Protein AF-A0A1S3VV79-F1 (afdb_monomer_lite)

Secondary structure (DSSP, 8-state):
-HHHHHHHHHHHT--HHHHHHHHHHHHHHHHHHHHHHHHHHHHHHHHTSPPP----EEEEE-TTSEEEEE-TT-SS---EEEEEGGG-----SS--------------

Organism: Vigna radiata var. radiata (NCBI:txid3916)

pLDDT: mean 83.21, std 13.73, range [46.12, 97.88]

Foldseek 3Di:
DVVVVVVVVVVVVDDPVVVVVVVVVVVVVVVVVVVVVVVVVVVVVVVPDDDDPDDWDFPDADPVQKTWTFHPPDPPDRDIDIDHNVSDDDDDDDDDPDDDDDDPPDDD

Sequence (108 aa):
MEHKALWALKFLNFDPHETQSKRRSKLLEVEEMRLRAYDSSRSYKEKLKPKWSGPFVIKHVYPNGAVELENPNDDGQQQSWVVNSQRLKHYLGGEVKQFSMVMMFVDP

Radius of gyration: 32.67 Å; chains: 1; bounding box: 71×27×94 Å

Structure (mmCIF, N/CA/C/O backbone):
data_AF-A0A1S3VV79-F1
#
_entry.id   AF-A0A1S3VV79-F1
#
loop_
_atom_site.group_PDB
_atom_site.id
_atom_site.type_symbol
_atom_site.label_atom_id
_atom_site.label_alt_id
_atom_site.label_comp_id
_atom_site.label_asym_id
_atom_site.label_entity_id
_atom_site.label_seq_id
_atom_site.pdbx_PDB_ins_code
_atom_site.Cartn_x
_atom_site.Cartn_y
_atom_site.Cartn_z
_atom_site.occupancy
_atom_site.B_iso_or_equiv
_atom_site.auth_seq_id
_atom_site.auth_comp_id
_atom_site.auth_asym_id
_atom_site.auth_atom_id
_atom_site.pdbx_PDB_model_num
ATOM 1 N N . MET A 1 1 ? 19.402 10.102 -61.214 1.00 64.69 1 MET A N 1
ATOM 2 C C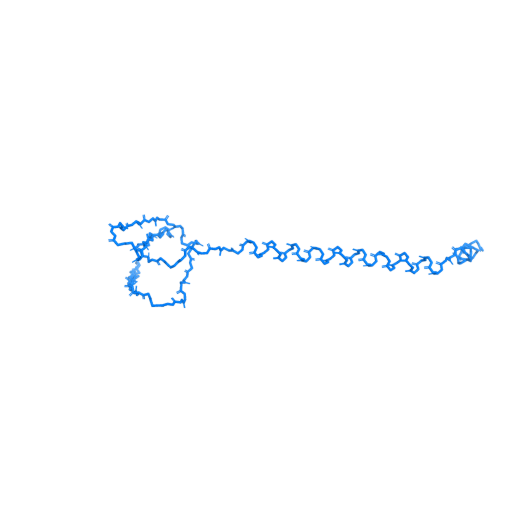A . MET A 1 1 ? 20.370 9.031 -60.863 1.00 64.69 1 MET A CA 1
ATOM 3 C C . MET A 1 1 ? 20.935 9.157 -59.443 1.00 64.69 1 MET A C 1
ATOM 5 O O . MET A 1 1 ? 21.394 8.162 -58.898 1.00 64.69 1 MET A O 1
ATOM 9 N N . GLU A 1 2 ? 20.835 10.323 -58.806 1.00 78.94 2 GLU A N 1
ATOM 10 C CA . GLU A 1 2 ? 21.452 10.641 -57.505 1.00 78.94 2 GLU A CA 1
ATOM 11 C C . GLU A 1 2 ? 20.933 9.812 -56.317 1.00 78.94 2 GLU A C 1
ATOM 13 O O . GLU A 1 2 ? 21.711 9.408 -55.457 1.00 78.94 2 GLU A O 1
ATOM 18 N N . HIS A 1 3 ? 19.642 9.462 -56.297 1.00 80.75 3 HIS A N 1
ATOM 19 C CA . HIS A 1 3 ? 19.058 8.649 -55.221 1.00 80.75 3 HIS A CA 1
ATOM 20 C C . HIS A 1 3 ? 19.745 7.276 -55.077 1.00 80.75 3 HIS A C 1
ATOM 22 O O . HIS A 1 3 ? 20.015 6.834 -53.964 1.00 80.75 3 HIS A O 1
ATOM 28 N N . LYS A 1 4 ? 20.101 6.616 -56.190 1.00 86.88 4 LYS A N 1
ATOM 29 C CA . LYS A 1 4 ? 20.791 5.313 -56.160 1.00 86.88 4 LYS A CA 1
ATOM 30 C C . LYS A 1 4 ? 22.221 5.433 -55.609 1.00 86.88 4 LYS A C 1
ATOM 32 O O . LYS A 1 4 ? 22.644 4.567 -54.849 1.00 86.88 4 LYS A O 1
ATOM 37 N N . ALA A 1 5 ? 22.928 6.518 -55.936 1.00 85.94 5 ALA A N 1
ATOM 38 C CA . ALA A 1 5 ? 24.273 6.788 -55.423 1.00 85.94 5 ALA A CA 1
ATOM 39 C C . ALA A 1 5 ? 24.268 7.070 -53.909 1.00 85.94 5 ALA A C 1
ATOM 41 O O . ALA A 1 5 ? 25.118 6.560 -53.183 1.00 85.94 5 ALA A O 1
ATOM 42 N N . LEU A 1 6 ? 23.267 7.804 -53.411 1.00 86.00 6 LEU A N 1
ATOM 43 C CA . LEU A 1 6 ? 23.116 8.091 -51.980 1.00 86.00 6 LEU A CA 1
ATOM 44 C C . LEU A 1 6 ? 22.833 6.836 -51.141 1.00 86.00 6 LEU A C 1
ATOM 46 O O . LEU A 1 6 ? 23.381 6.697 -50.048 1.00 86.00 6 LEU A O 1
ATOM 50 N N . TRP A 1 7 ? 22.007 5.908 -51.637 1.00 87.44 7 TRP A N 1
ATOM 51 C CA . TRP A 1 7 ? 21.758 4.635 -50.949 1.00 87.44 7 TRP A CA 1
ATOM 52 C C . TRP A 1 7 ? 23.000 3.739 -50.914 1.00 87.44 7 TRP A C 1
ATOM 54 O O . TRP A 1 7 ? 23.290 3.157 -49.871 1.00 87.44 7 TRP A O 1
ATOM 64 N N . ALA A 1 8 ? 23.771 3.687 -52.004 1.00 86.44 8 ALA A N 1
ATOM 65 C CA . ALA A 1 8 ? 25.041 2.963 -52.041 1.00 86.44 8 ALA A CA 1
ATOM 66 C C . ALA A 1 8 ? 26.074 3.562 -51.070 1.00 86.44 8 ALA A C 1
ATOM 68 O O . ALA A 1 8 ? 26.718 2.823 -50.333 1.00 86.44 8 ALA A O 1
ATOM 69 N N . LEU A 1 9 ? 26.180 4.894 -50.997 1.00 86.00 9 LEU A N 1
ATOM 70 C CA . LEU A 1 9 ? 27.078 5.574 -50.058 1.00 86.00 9 LEU A CA 1
ATOM 71 C C . LEU A 1 9 ? 26.684 5.318 -48.596 1.00 86.00 9 LEU A C 1
ATOM 73 O O . LEU A 1 9 ? 27.543 5.039 -47.764 1.00 86.00 9 LEU A O 1
ATOM 77 N N . LYS A 1 10 ? 25.384 5.359 -48.273 1.00 83.38 10 LYS A N 1
ATOM 78 C CA . LYS A 1 10 ? 24.890 4.990 -46.934 1.00 83.38 10 LYS A CA 1
ATOM 79 C C . LYS A 1 10 ? 25.188 3.533 -46.584 1.00 83.38 10 LYS A C 1
ATOM 81 O O . LYS A 1 10 ? 25.479 3.257 -45.428 1.00 83.38 10 LYS A O 1
ATOM 86 N N . PHE A 1 11 ? 25.113 2.626 -47.557 1.00 82.06 11 PHE A N 1
ATOM 87 C CA . PHE A 1 11 ? 25.439 1.213 -47.371 1.00 82.06 11 PHE A CA 1
ATOM 88 C C . PHE A 1 11 ? 26.941 0.987 -47.161 1.00 82.06 11 PHE A C 1
ATOM 90 O O . PHE A 1 11 ? 27.320 0.239 -46.270 1.00 82.06 11 PHE A O 1
ATOM 97 N N . LEU A 1 12 ? 27.799 1.673 -47.922 1.00 81.75 12 LEU A N 1
ATOM 98 C CA . LEU A 1 12 ? 29.256 1.596 -47.759 1.00 81.75 12 LEU A CA 1
ATOM 99 C C . LEU A 1 12 ? 29.730 2.173 -46.417 1.00 81.75 12 LEU A C 1
ATOM 101 O O . LEU A 1 12 ? 30.709 1.694 -45.859 1.00 81.75 12 LEU A O 1
ATOM 105 N N . ASN A 1 13 ? 29.007 3.160 -45.882 1.00 85.38 13 ASN A N 1
ATOM 106 C CA . ASN A 1 13 ? 29.262 3.736 -44.561 1.00 85.38 13 ASN A CA 1
ATOM 107 C C . ASN A 1 13 ? 28.542 2.992 -43.417 1.00 85.38 13 ASN A C 1
ATOM 109 O O . ASN A 1 13 ? 28.592 3.439 -42.271 1.00 85.38 13 ASN A O 1
ATOM 113 N N . PHE A 1 14 ? 27.822 1.902 -43.703 1.00 84.25 14 PHE A N 1
ATOM 114 C CA . PHE A 1 14 ? 27.080 1.156 -42.693 1.00 84.25 14 PHE A CA 1
ATOM 115 C C . PHE A 1 14 ? 27.998 0.161 -41.988 1.00 84.25 14 PHE A C 1
ATOM 117 O O . PHE A 1 14 ? 28.403 -0.836 -42.580 1.00 84.25 14 PHE A O 1
ATOM 124 N N . ASP A 1 15 ? 28.268 0.392 -40.704 1.00 87.56 15 ASP A N 1
ATOM 125 C CA . ASP A 1 15 ? 28.886 -0.616 -39.847 1.00 87.56 15 ASP A CA 1
ATOM 126 C C . ASP A 1 15 ? 27.787 -1.503 -39.224 1.00 87.56 15 ASP A C 1
ATOM 128 O O . ASP A 1 15 ? 27.040 -1.052 -38.337 1.00 87.56 15 ASP A O 1
ATOM 132 N N . PRO A 1 16 ? 27.644 -2.764 -39.673 1.00 84.19 16 PRO A N 1
ATOM 133 C CA . PRO A 1 16 ? 26.638 -3.672 -39.142 1.00 84.19 16 PRO A CA 1
ATOM 134 C C . PRO A 1 16 ? 26.888 -4.035 -37.674 1.00 84.19 16 PRO A C 1
ATOM 136 O O . PRO A 1 16 ? 25.920 -4.169 -36.921 1.00 84.19 16 PRO A O 1
ATOM 139 N N . HIS A 1 17 ? 28.146 -4.159 -37.244 1.00 88.88 17 HIS A N 1
ATOM 140 C CA . HIS A 1 17 ? 28.505 -4.544 -35.880 1.00 88.88 17 HIS A CA 1
ATOM 141 C C . HIS A 1 17 ? 28.270 -3.396 -34.903 1.00 88.88 17 HIS A C 1
ATOM 143 O O . HIS A 1 17 ? 27.662 -3.594 -33.847 1.00 88.88 17 HIS A O 1
ATOM 149 N N . GLU A 1 18 ? 28.670 -2.181 -35.276 1.00 87.81 18 GLU A N 1
ATOM 150 C CA . GLU A 1 18 ? 28.419 -0.991 -34.466 1.00 87.81 18 GLU A CA 1
ATOM 151 C C . GLU A 1 18 ? 26.911 -0.714 -34.361 1.00 87.81 18 GLU A C 1
ATOM 153 O O . GLU A 1 18 ? 26.388 -0.462 -33.272 1.00 87.81 18 GLU A O 1
ATOM 158 N N . THR A 1 19 ? 26.172 -0.849 -35.467 1.00 86.94 19 THR A N 1
ATOM 159 C CA . THR A 1 19 ? 24.713 -0.678 -35.472 1.00 86.94 19 THR A CA 1
ATOM 160 C C . THR A 1 19 ? 24.012 -1.738 -34.618 1.00 86.94 19 THR A C 1
ATOM 162 O O . THR A 1 19 ? 23.087 -1.416 -33.865 1.00 86.94 19 THR A O 1
ATOM 165 N N . GLN A 1 20 ? 24.424 -3.004 -34.710 1.00 88.50 20 GLN A N 1
ATOM 166 C CA . GLN A 1 20 ? 23.872 -4.087 -33.895 1.00 88.50 20 GLN A CA 1
ATOM 167 C C . GLN A 1 20 ? 24.157 -3.863 -32.406 1.00 88.50 20 GLN A C 1
ATOM 169 O O . GLN A 1 20 ? 23.252 -4.015 -31.583 1.00 88.50 20 GLN A O 1
ATOM 174 N N . SER A 1 21 ? 25.378 -3.447 -32.067 1.00 90.88 21 SER A N 1
ATOM 175 C CA . SER A 1 21 ? 25.780 -3.122 -30.697 1.00 90.88 21 SER A CA 1
ATOM 176 C C . SER A 1 21 ? 24.965 -1.954 -30.131 1.00 90.88 21 SER A C 1
ATOM 178 O O . SER A 1 21 ? 24.366 -2.082 -29.064 1.00 90.88 21 SER A O 1
ATOM 180 N N . LYS A 1 22 ? 24.817 -0.859 -30.892 1.00 91.25 22 LYS A N 1
ATOM 181 C CA . LYS A 1 22 ? 23.987 0.302 -30.520 1.00 91.25 22 LYS A CA 1
ATOM 182 C C . LYS A 1 22 ? 22.531 -0.088 -30.259 1.00 91.25 22 LYS A C 1
ATOM 184 O O . LYS A 1 22 ? 21.956 0.317 -29.250 1.00 91.25 22 LYS A O 1
ATOM 189 N N . ARG A 1 23 ? 21.930 -0.904 -31.134 1.00 91.44 23 ARG A N 1
ATOM 190 C CA . ARG A 1 23 ? 20.555 -1.405 -30.943 1.00 91.44 23 ARG A CA 1
ATOM 191 C C . ARG A 1 23 ? 20.441 -2.266 -29.692 1.00 91.44 23 ARG A C 1
ATOM 193 O O . ARG A 1 23 ? 19.512 -2.072 -28.916 1.00 91.44 23 ARG A O 1
ATOM 200 N N . ARG A 1 24 ? 21.380 -3.191 -29.482 1.00 93.12 24 ARG A N 1
ATOM 201 C CA . ARG A 1 24 ? 21.384 -4.071 -28.308 1.00 93.12 24 ARG A CA 1
ATOM 202 C C . ARG A 1 24 ? 21.547 -3.280 -27.013 1.00 93.12 24 ARG A C 1
ATOM 204 O O . ARG A 1 24 ? 20.803 -3.531 -26.077 1.00 93.12 24 ARG A O 1
ATOM 211 N N . SER A 1 25 ? 22.462 -2.314 -26.985 1.00 94.62 25 SER A N 1
ATOM 212 C CA . SER A 1 25 ? 22.676 -1.428 -25.837 1.00 94.62 25 SER A CA 1
ATOM 213 C C . SER A 1 25 ? 21.403 -0.657 -25.486 1.00 94.62 25 SER A C 1
ATOM 215 O O . SER A 1 25 ? 20.922 -0.735 -24.361 1.00 94.62 25 SER A O 1
ATOM 217 N N . LYS A 1 26 ? 20.763 -0.035 -26.485 1.00 95.00 26 LYS A N 1
ATOM 218 C CA . LYS A 1 26 ? 19.492 0.675 -26.292 1.00 95.00 26 LYS A CA 1
ATOM 219 C C . LYS A 1 26 ? 18.374 -0.235 -25.772 1.00 95.00 26 LYS A C 1
ATOM 221 O O . LYS A 1 26 ? 17.567 0.189 -24.954 1.00 95.00 26 LYS A O 1
ATOM 226 N N . LEU A 1 27 ? 18.303 -1.479 -26.250 1.00 96.81 27 LEU A N 1
ATOM 227 C CA . LEU A 1 27 ? 17.321 -2.453 -25.762 1.00 96.81 27 LEU A CA 1
ATOM 228 C C . LEU A 1 27 ? 17.586 -2.855 -24.307 1.00 96.81 27 LEU A C 1
ATOM 230 O O . LEU A 1 27 ? 16.638 -2.937 -23.533 1.00 96.81 27 LEU A O 1
ATOM 234 N N . LEU A 1 28 ? 18.851 -3.077 -23.938 1.00 96.12 28 LEU A N 1
ATOM 235 C CA . LEU A 1 28 ? 19.237 -3.386 -22.559 1.00 96.12 28 LEU A CA 1
ATOM 236 C C . LEU A 1 28 ? 18.886 -2.234 -21.618 1.00 96.12 28 LEU A C 1
ATOM 238 O O . LEU A 1 28 ? 18.285 -2.463 -20.576 1.00 96.12 28 LEU A O 1
ATOM 242 N N . GLU A 1 29 ? 19.172 -1.000 -22.027 1.00 96.88 29 GLU A N 1
ATOM 243 C CA . GLU A 1 29 ? 18.825 0.193 -21.257 1.00 96.88 29 GLU A CA 1
ATOM 244 C C . GLU A 1 29 ? 17.308 0.296 -21.019 1.00 96.88 29 GLU A C 1
ATOM 246 O O . GLU A 1 29 ? 16.862 0.498 -19.889 1.00 96.88 29 GLU A O 1
ATOM 251 N N . VAL A 1 30 ? 16.494 0.089 -22.062 1.00 97.69 30 VAL A N 1
ATOM 252 C CA . VAL A 1 30 ? 15.026 0.086 -21.938 1.00 97.69 30 VAL A CA 1
ATOM 253 C C . VAL A 1 30 ? 14.548 -1.021 -20.998 1.00 97.69 30 VAL A C 1
ATOM 255 O O . VAL A 1 30 ? 13.651 -0.785 -20.187 1.00 97.69 30 VAL A O 1
ATOM 258 N N . GLU A 1 31 ? 15.132 -2.215 -21.075 1.00 97.44 31 GLU A N 1
ATOM 259 C CA . GLU A 1 31 ? 14.740 -3.326 -20.209 1.00 97.44 31 GLU A CA 1
ATOM 260 C C . GLU A 1 31 ? 15.110 -3.068 -18.744 1.00 97.44 31 GLU A C 1
ATOM 262 O O . GLU A 1 31 ? 14.292 -3.291 -17.850 1.00 97.44 31 GLU A O 1
ATOM 267 N N . GLU A 1 32 ? 16.283 -2.489 -18.484 1.00 97.81 32 GLU A N 1
ATOM 268 C CA . GLU A 1 32 ? 16.662 -2.051 -17.141 1.00 97.81 32 GLU A CA 1
ATOM 269 C C . GLU A 1 32 ? 15.697 -1.000 -16.587 1.00 97.81 32 GLU A C 1
ATOM 271 O O . GLU A 1 32 ? 15.273 -1.093 -15.433 1.00 97.81 32 GLU A O 1
ATOM 276 N N . MET A 1 33 ? 15.316 -0.007 -17.395 1.00 97.88 33 MET A N 1
ATOM 277 C CA . MET A 1 33 ? 14.344 1.005 -16.979 1.00 97.88 33 MET A CA 1
ATOM 278 C C . MET A 1 33 ? 12.992 0.374 -16.630 1.00 97.88 33 MET A C 1
ATOM 280 O O . MET A 1 33 ? 12.393 0.729 -15.611 1.00 97.88 33 MET A O 1
ATOM 284 N N . ARG A 1 34 ? 12.519 -0.588 -17.434 1.00 97.88 34 ARG A N 1
ATOM 285 C CA . ARG A 1 34 ? 11.266 -1.315 -17.174 1.00 97.88 34 ARG A CA 1
ATOM 286 C C . ARG A 1 34 ? 11.326 -2.099 -15.869 1.00 97.88 34 ARG A C 1
ATOM 288 O O . ARG A 1 34 ? 10.386 -2.012 -15.079 1.00 97.88 34 ARG A O 1
ATOM 295 N N . LEU A 1 35 ? 12.423 -2.812 -15.620 1.00 97.88 35 LEU A N 1
ATOM 296 C CA . LEU A 1 35 ? 12.630 -3.559 -14.378 1.00 97.88 35 LEU A CA 1
ATOM 297 C C . LEU A 1 35 ? 12.620 -2.625 -13.162 1.00 97.88 35 LEU A C 1
ATOM 299 O O . LEU A 1 35 ? 11.862 -2.848 -12.220 1.00 97.88 35 LEU A O 1
ATOM 303 N N . ARG A 1 36 ? 13.358 -1.509 -13.223 1.00 97.38 36 ARG A N 1
ATOM 304 C CA . ARG A 1 36 ? 13.373 -0.499 -12.148 1.00 97.38 36 ARG A CA 1
ATOM 305 C C . ARG A 1 36 ? 11.985 0.094 -11.890 1.00 97.38 36 ARG A C 1
ATOM 307 O O . ARG A 1 36 ? 11.588 0.285 -10.737 1.00 97.38 36 ARG A O 1
ATOM 314 N N . ALA A 1 37 ? 11.226 0.384 -12.946 1.00 97.38 37 ALA A N 1
ATOM 315 C CA . ALA A 1 37 ? 9.862 0.897 -12.827 1.00 97.38 37 ALA A CA 1
ATOM 316 C C . ALA A 1 37 ? 8.915 -0.134 -12.186 1.00 97.38 37 ALA A C 1
ATOM 318 O O . ALA A 1 37 ? 8.089 0.212 -11.339 1.00 97.38 37 ALA A O 1
ATOM 319 N N . TYR A 1 38 ? 9.054 -1.408 -12.547 1.00 96.31 38 TYR A N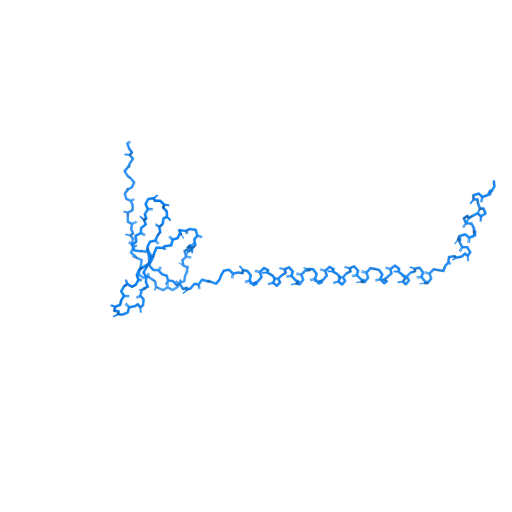 1
ATOM 320 C CA . TYR A 1 38 ? 8.268 -2.485 -11.958 1.00 96.31 38 TYR A CA 1
ATOM 321 C C . TYR A 1 38 ? 8.572 -2.672 -10.465 1.00 96.31 38 TYR A C 1
ATOM 323 O O . TYR A 1 38 ? 7.648 -2.659 -9.649 1.00 96.31 38 TYR A O 1
ATOM 331 N N . ASP A 1 39 ? 9.850 -2.767 -10.092 1.00 95.88 39 ASP A N 1
ATOM 332 C CA . ASP A 1 39 ? 10.268 -2.964 -8.700 1.00 95.88 39 ASP A CA 1
ATOM 333 C C . ASP A 1 39 ? 9.862 -1.790 -7.803 1.00 95.88 39 ASP A C 1
ATOM 335 O O . ASP A 1 39 ? 9.339 -1.984 -6.701 1.00 95.88 39 ASP A O 1
ATOM 339 N N . SER A 1 40 ? 10.024 -0.557 -8.290 1.00 94.94 40 SER A N 1
ATOM 340 C CA . SER A 1 40 ? 9.576 0.637 -7.564 1.00 94.94 40 SER A CA 1
ATOM 341 C C . SER A 1 40 ? 8.053 0.676 -7.396 1.00 94.94 40 SER A C 1
ATOM 343 O O . SER A 1 40 ? 7.572 0.926 -6.287 1.00 94.94 40 SER A O 1
ATOM 345 N N . SER A 1 41 ? 7.281 0.357 -8.443 1.00 94.25 41 SER A N 1
ATOM 346 C CA . SER A 1 41 ? 5.816 0.261 -8.365 1.00 94.25 41 SER A CA 1
ATOM 347 C C . SER A 1 41 ? 5.370 -0.804 -7.364 1.00 94.25 41 SER A C 1
ATOM 349 O O . SER A 1 41 ? 4.487 -0.559 -6.535 1.00 94.25 41 SER A O 1
ATOM 351 N N . ARG A 1 42 ? 6.005 -1.981 -7.396 1.00 93.00 42 ARG A N 1
ATOM 352 C CA . ARG A 1 42 ? 5.739 -3.071 -6.457 1.00 93.00 42 ARG A CA 1
ATOM 353 C C . ARG A 1 42 ? 6.020 -2.639 -5.018 1.00 93.00 42 ARG A C 1
ATOM 355 O O . ARG A 1 42 ? 5.144 -2.788 -4.167 1.00 93.00 42 ARG A O 1
ATOM 362 N N . SER A 1 43 ? 7.190 -2.052 -4.757 1.00 91.69 43 SER A N 1
ATOM 363 C CA . SER A 1 43 ? 7.570 -1.586 -3.418 1.00 91.69 43 SER A CA 1
ATOM 364 C C . SER A 1 43 ? 6.611 -0.518 -2.889 1.00 91.69 43 SER A C 1
ATOM 366 O O . SER A 1 43 ? 6.207 -0.565 -1.727 1.00 91.69 43 SER A O 1
ATOM 368 N N . TYR A 1 44 ? 6.190 0.420 -3.740 1.00 89.69 44 TYR A N 1
ATOM 369 C CA . TYR A 1 44 ? 5.229 1.452 -3.358 1.00 89.69 44 TYR A CA 1
ATOM 370 C C . TYR A 1 44 ? 3.886 0.848 -2.932 1.00 89.69 44 TYR A C 1
ATOM 372 O O . TYR A 1 44 ? 3.379 1.160 -1.855 1.00 89.69 44 TYR A O 1
ATOM 380 N N . LYS A 1 45 ? 3.346 -0.093 -3.717 1.00 88.50 45 LYS A N 1
ATOM 381 C CA . LYS A 1 45 ? 2.099 -0.798 -3.379 1.00 88.50 45 LYS A CA 1
ATOM 382 C C . LYS A 1 45 ? 2.207 -1.589 -2.079 1.00 88.50 45 LYS A C 1
ATOM 384 O O . LYS A 1 45 ? 1.246 -1.634 -1.319 1.00 88.50 45 LYS A O 1
ATOM 389 N N . GLU A 1 46 ? 3.351 -2.214 -1.815 1.00 88.31 46 GLU A N 1
ATOM 390 C CA . GLU A 1 46 ? 3.585 -2.951 -0.571 1.00 88.31 46 GLU A CA 1
ATOM 391 C C . GLU A 1 46 ? 3.646 -2.019 0.647 1.00 88.31 46 GLU A C 1
ATOM 393 O O . GLU A 1 46 ? 3.012 -2.310 1.661 1.00 88.31 46 GLU A O 1
ATOM 398 N N . LYS A 1 47 ? 4.328 -0.871 0.536 1.00 87.38 47 LYS A N 1
ATOM 399 C CA . LYS A 1 47 ? 4.410 0.142 1.604 1.00 87.38 47 LYS A CA 1
ATOM 400 C C . LYS A 1 47 ? 3.072 0.825 1.889 1.00 87.38 47 LYS A C 1
ATOM 402 O O . LYS A 1 47 ? 2.830 1.221 3.025 1.00 87.38 47 LYS A O 1
ATOM 407 N N . LEU A 1 48 ? 2.213 0.945 0.878 1.00 85.12 48 LEU A N 1
ATOM 408 C CA . LEU A 1 48 ? 0.879 1.531 1.006 1.00 85.12 48 LEU A CA 1
ATOM 409 C C . LEU A 1 48 ? -0.188 0.569 1.539 1.00 85.12 48 LEU A C 1
ATOM 411 O O . LEU A 1 48 ? -1.342 0.975 1.690 1.00 85.12 48 LEU A O 1
ATOM 415 N N . LYS A 1 49 ? 0.142 -0.695 1.829 1.00 78.62 49 LYS A N 1
ATOM 416 C CA . LYS A 1 49 ? -0.842 -1.599 2.430 1.00 78.62 49 LYS A CA 1
ATOM 417 C C . LYS A 1 49 ? -1.254 -1.052 3.804 1.00 78.62 49 LYS A C 1
ATOM 419 O O . LYS A 1 49 ? -0.382 -0.864 4.656 1.00 78.62 49 LYS A O 1
ATOM 424 N N . PRO A 1 50 ? -2.556 -0.808 4.049 1.00 78.25 50 PRO A N 1
ATOM 425 C CA . PRO A 1 50 ? -3.014 -0.325 5.341 1.00 78.25 50 PRO A CA 1
ATOM 426 C C . PRO A 1 50 ? -2.669 -1.362 6.410 1.00 78.25 50 PRO A C 1
ATOM 428 O O . PRO A 1 50 ? -3.060 -2.528 6.317 1.00 78.25 50 PRO A O 1
ATOM 431 N N . LYS A 1 51 ? -1.909 -0.932 7.418 1.00 83.62 51 LYS A N 1
ATOM 432 C CA . LYS A 1 51 ? -1.681 -1.715 8.631 1.00 83.62 51 LYS A CA 1
ATOM 433 C C . LYS A 1 51 ? -2.896 -1.522 9.533 1.00 83.62 51 LYS A C 1
ATOM 435 O O . LYS A 1 51 ? -3.197 -0.397 9.920 1.00 83.62 51 LYS A O 1
ATOM 440 N N . TRP A 1 52 ? -3.606 -2.607 9.818 1.00 87.50 52 TRP A N 1
ATOM 441 C CA . TRP A 1 52 ? -4.770 -2.600 10.702 1.00 87.50 52 TRP A CA 1
ATOM 442 C C . TRP A 1 52 ? -4.311 -2.744 12.157 1.00 87.50 52 TRP A C 1
ATOM 444 O O . TRP A 1 52 ? -3.476 -3.598 12.443 1.00 87.50 52 TRP A O 1
ATOM 454 N N . SER A 1 53 ? -4.851 -1.924 13.063 1.00 86.44 53 SER A N 1
ATOM 455 C CA . SER A 1 53 ? -4.411 -1.846 14.468 1.00 86.44 53 SER A CA 1
ATOM 456 C C . SER A 1 53 ? -4.921 -2.977 15.377 1.00 86.44 53 SER A C 1
ATOM 458 O O . SER A 1 53 ? -4.677 -2.934 16.576 1.00 86.44 53 SER A O 1
ATOM 460 N N . GLY A 1 54 ? -5.603 -3.986 14.825 1.00 84.06 54 GLY A N 1
ATOM 461 C CA . GLY A 1 54 ? -6.147 -5.129 15.565 1.00 84.06 54 GLY A CA 1
ATOM 462 C C . GLY A 1 54 ? -7.674 -5.231 15.488 1.00 84.06 54 GLY A C 1
ATOM 463 O O . GLY A 1 54 ? -8.312 -4.415 14.816 1.00 84.06 54 GLY A O 1
ATOM 464 N N . PRO A 1 55 ? -8.262 -6.267 16.110 1.00 87.12 55 PRO A N 1
ATOM 465 C CA . PRO A 1 55 ? -9.706 -6.381 16.255 1.00 87.12 55 PRO A CA 1
ATOM 466 C C . PRO A 1 55 ? -10.226 -5.394 17.308 1.00 87.12 55 PRO A C 1
ATOM 468 O O . PRO A 1 55 ? -9.648 -5.254 18.383 1.00 87.12 55 PRO A O 1
ATOM 471 N N . PHE A 1 56 ? -11.345 -4.748 16.995 1.00 88.50 56 PHE A N 1
ATOM 472 C CA . PHE A 1 56 ? -12.079 -3.853 17.891 1.00 88.50 56 PHE A CA 1
ATOM 473 C C . PHE A 1 56 ? -13.549 -4.268 17.911 1.00 88.50 56 PHE A C 1
ATOM 475 O O . PHE A 1 56 ? -14.033 -4.860 16.941 1.00 88.50 56 PHE A O 1
ATOM 482 N N . VAL A 1 57 ? -14.256 -3.946 18.990 1.00 88.88 57 VAL A N 1
ATOM 483 C CA . VAL A 1 57 ? -15.698 -4.190 19.104 1.00 88.88 57 VAL A CA 1
ATOM 484 C C . VAL A 1 57 ? -16.446 -2.909 18.745 1.00 88.88 57 VAL A C 1
ATOM 486 O O . VAL A 1 57 ? -15.999 -1.806 19.056 1.00 88.88 57 VAL A O 1
ATOM 489 N N . ILE A 1 58 ? -17.560 -3.048 18.026 1.00 89.75 58 ILE A N 1
ATOM 490 C CA . ILE A 1 58 ? -18.439 -1.923 17.703 1.00 89.75 58 ILE A CA 1
ATOM 491 C C . ILE A 1 58 ? -19.399 -1.731 18.870 1.00 89.75 58 ILE A C 1
ATOM 493 O O . ILE A 1 58 ? -20.198 -2.619 19.158 1.00 89.75 58 ILE A O 1
ATOM 497 N N . LYS A 1 59 ? -19.342 -0.556 19.494 1.00 88.81 59 LYS A N 1
ATOM 498 C CA . LYS A 1 59 ? -20.225 -0.174 20.596 1.00 88.81 59 LYS A CA 1
ATOM 499 C C . LYS A 1 59 ? -21.493 0.511 20.093 1.00 88.81 59 LYS A C 1
ATOM 501 O O . LYS A 1 59 ? -22.587 0.212 20.560 1.00 88.81 59 LYS A O 1
ATOM 506 N N . HIS A 1 60 ? -21.357 1.416 19.121 1.00 89.81 60 HIS A N 1
ATOM 507 C CA . HIS A 1 60 ? -22.487 2.148 18.550 1.00 89.81 60 HIS A CA 1
ATOM 508 C C . HIS A 1 60 ? -22.233 2.545 17.090 1.00 89.81 60 HIS A C 1
ATOM 510 O O . HIS A 1 60 ? -21.113 2.890 16.711 1.00 89.81 60 HIS A O 1
ATOM 516 N N . VAL A 1 61 ? -23.285 2.540 16.267 1.00 91.25 61 VAL A N 1
ATOM 517 C CA . VAL A 1 61 ? -23.255 3.037 14.883 1.00 91.25 61 VAL A CA 1
ATOM 518 C C . VAL A 1 61 ? -24.216 4.210 14.770 1.00 91.25 61 VAL A C 1
ATOM 520 O O . VAL A 1 61 ? -25.406 4.079 15.041 1.00 91.25 61 VAL A O 1
ATOM 523 N N . TYR A 1 62 ? -23.704 5.367 14.370 1.00 91.69 62 TYR A N 1
ATOM 524 C CA . TYR A 1 62 ? -24.508 6.568 14.192 1.00 91.69 62 TYR A CA 1
ATOM 525 C C . TYR A 1 62 ? -25.195 6.578 12.814 1.00 91.69 62 TYR A C 1
ATOM 527 O O . TYR A 1 62 ? -24.622 6.072 11.845 1.00 91.69 62 TYR A O 1
ATOM 535 N N . PRO A 1 63 ? -26.368 7.228 12.667 1.00 90.56 63 PRO A N 1
ATOM 536 C CA . PRO A 1 63 ? -27.072 7.331 11.381 1.00 90.56 63 PRO A CA 1
ATOM 537 C C . PRO A 1 63 ? -26.248 7.978 10.258 1.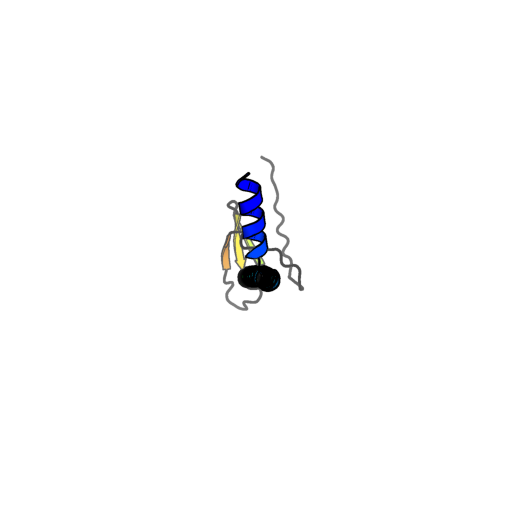00 90.56 63 PRO A C 1
ATOM 539 O O . PRO A 1 63 ? -26.470 7.713 9.082 1.00 90.56 63 PRO A O 1
ATOM 542 N N . ASN A 1 64 ? -25.270 8.816 10.613 1.00 90.56 64 ASN A N 1
ATOM 543 C CA . ASN A 1 64 ? -24.350 9.463 9.674 1.00 90.56 64 ASN A CA 1
ATOM 544 C C . ASN A 1 64 ? -23.181 8.560 9.223 1.00 90.56 64 ASN A C 1
ATOM 546 O O . ASN A 1 64 ? -22.292 9.024 8.511 1.00 90.56 64 ASN A O 1
ATOM 550 N N . GLY A 1 65 ? -23.145 7.295 9.654 1.00 88.62 65 GLY A N 1
ATOM 551 C CA . GLY A 1 65 ? -22.108 6.329 9.291 1.00 88.62 65 GLY A CA 1
ATOM 552 C C . GLY A 1 65 ? -20.818 6.419 10.112 1.00 88.62 65 GLY A C 1
ATOM 553 O O . GLY A 1 65 ? -19.851 5.723 9.790 1.00 88.62 65 GLY A O 1
ATOM 554 N N . ALA A 1 66 ? -20.770 7.248 11.159 1.00 93.19 66 ALA A N 1
ATOM 555 C CA . ALA A 1 66 ? -19.706 7.190 12.156 1.00 93.19 66 ALA A CA 1
ATOM 556 C C . ALA A 1 66 ? -19.903 5.976 13.082 1.00 93.19 66 ALA A C 1
ATOM 558 O O . ALA A 1 66 ? -21.032 5.571 13.356 1.00 93.19 66 ALA A O 1
ATOM 559 N N . VAL A 1 67 ? -18.810 5.390 13.567 1.00 94.00 67 VAL A N 1
ATOM 560 C CA . VAL A 1 67 ? -18.831 4.174 14.391 1.00 94.00 67 VAL A CA 1
ATOM 561 C C . VAL A 1 67 ? -17.988 4.389 15.639 1.00 94.00 67 VAL A C 1
ATOM 563 O O . VAL A 1 67 ? -16.820 4.756 15.536 1.00 94.00 67 VAL A O 1
ATOM 566 N N . GLU A 1 68 ? -18.576 4.163 16.809 1.00 94.19 68 GLU A N 1
ATOM 567 C CA . GLU A 1 68 ? -17.878 4.138 18.093 1.00 94.19 68 GLU A CA 1
ATOM 568 C C . GLU A 1 68 ? -17.299 2.738 18.320 1.00 94.19 68 GLU A C 1
ATOM 570 O O . GLU A 1 68 ? -18.031 1.742 18.341 1.00 94.19 68 GLU A O 1
ATOM 575 N N . LEU A 1 69 ? -15.977 2.667 18.448 1.00 91.69 69 LEU A N 1
ATOM 576 C CA . LEU A 1 69 ? -15.242 1.443 18.740 1.00 91.69 69 LEU A CA 1
ATOM 577 C C . LEU A 1 69 ? -14.848 1.383 20.208 1.00 91.69 69 LEU A C 1
ATOM 579 O O . LEU A 1 69 ? -14.600 2.421 20.817 1.00 91.69 69 LEU A O 1
ATOM 583 N N . GLU A 1 70 ? -14.696 0.169 20.724 1.00 90.19 70 GLU A N 1
ATOM 584 C CA . GLU A 1 70 ? -14.101 -0.118 22.026 1.00 90.19 70 GLU A CA 1
ATOM 585 C C . GLU A 1 70 ? -13.024 -1.209 21.912 1.00 90.19 70 GLU A C 1
ATOM 587 O O . GLU A 1 70 ? -13.076 -2.091 21.042 1.00 90.19 70 GLU A O 1
ATOM 592 N N . ASN A 1 71 ? -12.021 -1.134 22.788 1.00 86.75 71 ASN A N 1
ATOM 593 C CA . ASN A 1 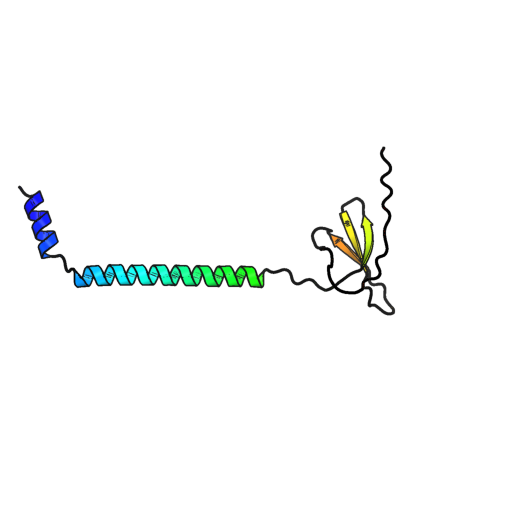71 ? -10.997 -2.165 22.905 1.00 86.75 71 ASN A CA 1
ATOM 594 C C . ASN A 1 71 ? -11.497 -3.299 23.822 1.00 86.75 71 ASN A C 1
ATOM 596 O O . ASN A 1 71 ? -11.733 -3.045 25.002 1.00 86.75 71 ASN A O 1
ATOM 600 N N . PRO A 1 72 ? -11.622 -4.547 23.329 1.00 79.44 72 PRO A N 1
ATOM 601 C CA . PRO A 1 72 ? -12.101 -5.665 24.144 1.00 79.44 72 PRO A CA 1
ATOM 602 C C . PRO A 1 72 ? -11.111 -6.128 25.223 1.00 79.44 72 PRO A C 1
ATOM 604 O O . PRO A 1 72 ? -11.512 -6.864 26.118 1.00 79.44 72 PRO A O 1
ATOM 607 N N . ASN A 1 73 ? -9.835 -5.742 25.124 1.00 76.81 73 ASN 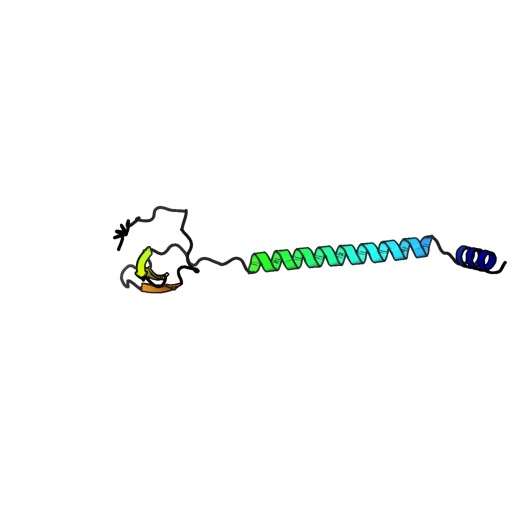A N 1
ATOM 608 C CA . ASN A 1 73 ? -8.769 -6.195 26.024 1.00 76.81 73 ASN A CA 1
ATOM 609 C C . ASN A 1 73 ? -8.390 -5.148 27.088 1.00 76.81 73 ASN A C 1
ATOM 611 O O . ASN A 1 73 ? -7.324 -5.261 27.690 1.00 76.81 73 ASN A O 1
ATOM 615 N N . ASP A 1 74 ? -9.184 -4.088 27.261 1.00 76.88 74 ASP A N 1
ATOM 616 C CA . ASP A 1 74 ? -8.903 -3.051 28.256 1.00 76.88 74 ASP A CA 1
ATOM 617 C C . ASP A 1 74 ? -9.587 -3.393 29.592 1.00 76.88 74 ASP A C 1
ATOM 619 O O . ASP A 1 74 ? -10.804 -3.278 29.737 1.00 76.88 74 ASP A O 1
ATOM 623 N N . ASP A 1 75 ? -8.791 -3.847 30.564 1.00 64.88 75 ASP A N 1
ATOM 624 C CA . ASP A 1 75 ? -9.237 -4.379 31.863 1.00 64.88 75 ASP A CA 1
ATOM 625 C C . ASP A 1 75 ? -9.697 -3.303 32.872 1.00 64.88 75 ASP A C 1
ATOM 627 O O . ASP A 1 75 ? -9.901 -3.592 34.053 1.00 64.88 75 ASP A O 1
ATOM 631 N N . GLY A 1 76 ? -9.884 -2.047 32.458 1.00 59.69 76 GLY A N 1
ATOM 632 C CA . GLY A 1 76 ? -10.343 -1.021 33.400 1.00 59.69 76 GLY A CA 1
ATOM 633 C C . GLY A 1 76 ? -10.722 0.334 32.823 1.00 59.69 76 GLY A C 1
ATOM 634 O O . GLY A 1 76 ? -11.419 1.093 33.499 1.00 59.69 76 GLY A O 1
ATOM 635 N N . GLN A 1 77 ? -10.332 0.654 31.589 1.00 63.56 77 GLN A N 1
ATOM 636 C CA . GLN A 1 77 ? -10.802 1.855 30.907 1.00 63.56 77 GLN A CA 1
ATOM 637 C C . GLN A 1 77 ? -11.478 1.434 29.609 1.00 63.56 77 GLN A C 1
ATOM 639 O O . GLN A 1 77 ? -10.826 1.054 28.656 1.00 63.56 77 GLN A O 1
ATOM 644 N N . GLN A 1 78 ? -12.808 1.508 29.527 1.00 66.50 78 GLN A N 1
ATOM 645 C CA . GLN A 1 78 ? -13.506 1.384 28.241 1.00 66.50 78 GLN A CA 1
ATOM 646 C C . GLN A 1 78 ? -13.187 2.617 27.383 1.00 66.50 78 GLN A C 1
ATOM 648 O O . GLN A 1 78 ? -14.010 3.523 27.223 1.00 66.50 78 GLN A O 1
ATOM 653 N N . GLN A 1 79 ? -11.955 2.697 26.877 1.00 78.88 79 GLN A N 1
ATOM 654 C CA . GLN A 1 79 ? -11.541 3.746 25.975 1.00 78.88 79 GLN A CA 1
ATOM 655 C C . GLN A 1 79 ? -12.279 3.502 24.666 1.00 78.88 79 GLN A C 1
ATOM 657 O O . GLN A 1 79 ? -11.991 2.566 23.921 1.00 78.88 79 GLN A O 1
ATOM 662 N N . SER A 1 80 ? -13.282 4.341 24.433 1.00 89.38 80 SER A N 1
ATOM 663 C CA . SER A 1 80 ? -14.074 4.340 23.217 1.00 89.38 80 SER A CA 1
ATOM 664 C C . SER A 1 80 ? -13.727 5.558 22.384 1.00 89.38 80 SER A C 1
ATOM 666 O O . SER A 1 80 ? -13.398 6.627 22.905 1.00 89.38 80 SER A O 1
ATOM 668 N N . TRP A 1 81 ? -13.739 5.388 21.069 1.00 92.12 81 TRP A N 1
ATOM 669 C CA . TRP A 1 81 ? -13.472 6.478 20.143 1.00 92.12 81 TRP A CA 1
ATOM 670 C C . TRP A 1 81 ? -14.281 6.307 18.867 1.00 92.12 81 TRP A C 1
ATOM 672 O O . TRP A 1 81 ? -14.584 5.196 18.431 1.00 92.12 81 TRP A O 1
ATOM 682 N N . VAL A 1 82 ? -14.626 7.435 18.250 1.00 94.06 82 VAL A N 1
ATOM 683 C CA . VAL A 1 82 ? -15.433 7.464 17.032 1.00 94.06 82 VAL A CA 1
ATOM 684 C C . VAL A 1 82 ? -14.523 7.495 15.810 1.00 94.06 82 VAL A C 1
ATOM 686 O O . VAL A 1 82 ? -13.612 8.317 15.705 1.00 94.06 82 VAL A O 1
ATOM 689 N N . VAL A 1 83 ? -14.787 6.608 14.857 1.00 93.19 83 VAL A N 1
ATOM 690 C CA . VAL A 1 83 ? -14.104 6.544 13.564 1.00 93.19 83 VAL A CA 1
ATOM 691 C C . VAL A 1 83 ? -15.106 6.574 12.419 1.00 93.19 83 VAL A C 1
ATOM 693 O O . VAL A 1 83 ? -16.284 6.259 12.568 1.00 93.19 83 VAL A O 1
ATOM 696 N N . ASN A 1 84 ? -14.628 6.944 11.235 1.00 93.38 84 ASN A N 1
ATOM 697 C CA . ASN A 1 84 ? -15.401 6.785 10.010 1.00 93.38 84 ASN A CA 1
ATOM 698 C C . ASN A 1 84 ? -15.505 5.288 9.659 1.00 93.38 84 ASN A C 1
ATOM 700 O O . ASN A 1 84 ? -14.478 4.604 9.616 1.00 93.38 84 ASN A O 1
ATOM 704 N N . SER A 1 85 ? -16.711 4.801 9.352 1.00 88.38 85 SER A N 1
ATOM 705 C CA . SER A 1 85 ? -16.964 3.423 8.899 1.00 88.38 85 SER A CA 1
ATOM 706 C C . SER A 1 85 ? -16.098 2.984 7.711 1.00 88.38 85 SER A C 1
ATOM 708 O O . SER A 1 85 ? -15.707 1.823 7.646 1.00 88.38 85 SER A O 1
ATOM 710 N N . GLN A 1 86 ? -15.698 3.894 6.815 1.00 89.31 86 GLN A N 1
ATOM 711 C CA . GLN A 1 86 ? -14.802 3.588 5.683 1.00 89.31 86 GLN A CA 1
ATOM 712 C C . GLN A 1 86 ? -13.390 3.153 6.110 1.00 89.31 86 GLN A C 1
ATOM 714 O O . GLN A 1 86 ? -12.642 2.584 5.316 1.00 89.31 86 GLN A O 1
ATOM 719 N N . ARG A 1 87 ? -13.004 3.433 7.360 1.00 90.62 87 ARG A N 1
ATOM 720 C CA . ARG A 1 87 ? -11.723 3.022 7.949 1.00 90.62 87 ARG A CA 1
ATOM 721 C C . ARG A 1 87 ? -11.837 1.712 8.726 1.00 90.62 87 ARG A C 1
ATOM 723 O O . ARG A 1 87 ? -10.919 1.393 9.475 1.00 90.62 87 ARG A O 1
ATOM 730 N N . LEU A 1 88 ? -12.941 0.979 8.567 1.00 90.75 88 LEU A N 1
ATOM 731 C CA . LEU A 1 88 ? -13.198 -0.308 9.206 1.00 90.75 88 LEU A CA 1
ATOM 732 C C . LEU A 1 88 ? -13.244 -1.436 8.180 1.00 90.75 88 LEU A C 1
ATOM 734 O O . LEU A 1 88 ? -13.584 -1.245 7.014 1.00 90.75 88 LEU A O 1
ATOM 738 N N . LYS A 1 89 ? -12.913 -2.642 8.637 1.00 88.81 89 LYS A N 1
ATOM 739 C CA . LYS A 1 89 ? -13.054 -3.876 7.870 1.00 88.81 89 LYS A CA 1
ATOM 740 C C . LYS A 1 89 ? -13.465 -5.000 8.812 1.00 88.81 89 LYS A C 1
ATOM 742 O O . LYS A 1 89 ? -12.963 -5.066 9.931 1.00 88.81 89 LYS A O 1
ATOM 747 N N . HIS A 1 90 ? -14.343 -5.888 8.346 1.00 86.88 90 HIS A N 1
ATOM 748 C CA . HIS A 1 90 ? -14.710 -7.090 9.090 1.00 86.88 90 HIS A CA 1
ATOM 749 C C . HIS A 1 90 ? -13.464 -7.914 9.422 1.00 86.88 90 HIS A C 1
ATOM 751 O O . HIS A 1 90 ? -12.647 -8.217 8.545 1.00 86.88 90 HIS A O 1
ATOM 757 N N . TYR A 1 91 ? -13.331 -8.265 10.697 1.00 86.50 91 TYR A N 1
ATOM 758 C CA . TYR A 1 91 ? -12.296 -9.165 11.174 1.00 86.50 91 TYR A CA 1
ATOM 759 C C . TYR A 1 91 ? -12.746 -10.612 10.936 1.00 86.50 91 TYR A C 1
ATOM 761 O O . TYR A 1 91 ? -13.855 -10.979 11.309 1.00 86.50 91 TYR A O 1
ATOM 769 N N . LEU A 1 92 ? -11.914 -11.410 10.260 1.00 82.06 92 LEU A N 1
ATOM 770 C CA . LEU A 1 92 ? -12.255 -12.772 9.814 1.00 82.06 92 LEU A CA 1
ATOM 771 C C . LEU A 1 92 ? -11.536 -13.882 10.606 1.00 82.06 92 LEU A C 1
ATOM 773 O O . LEU A 1 92 ? -11.612 -15.042 10.216 1.00 82.06 92 LEU A O 1
ATOM 777 N N . GLY A 1 93 ? -10.790 -13.548 11.661 1.00 77.88 93 GLY A N 1
ATOM 778 C CA . GLY A 1 93 ? -10.014 -14.516 12.448 1.00 77.88 93 GLY A CA 1
ATOM 779 C C . GLY A 1 93 ? -10.415 -14.538 13.923 1.00 77.88 93 GLY A C 1
ATOM 780 O O . GLY A 1 93 ? -11.052 -13.607 14.393 1.00 77.88 93 GLY A O 1
ATOM 781 N N . GLY A 1 94 ? -10.005 -15.580 14.652 1.00 71.06 94 GLY A N 1
ATOM 782 C CA . GLY A 1 94 ? -10.117 -15.669 16.116 1.00 71.06 94 GLY A CA 1
ATOM 783 C C . GLY A 1 94 ? -11.531 -15.874 16.684 1.00 71.06 94 GLY A C 1
ATOM 784 O O . GLY A 1 94 ? -12.533 -15.778 15.981 1.00 71.06 94 GLY A O 1
ATOM 785 N N . GLU A 1 95 ? -11.598 -16.161 17.986 1.00 63.28 95 GLU A N 1
ATOM 786 C CA . GLU A 1 95 ? -12.843 -16.150 18.761 1.00 63.28 95 GLU A CA 1
ATOM 787 C C . GLU A 1 95 ? -13.115 -14.720 19.240 1.00 63.28 95 GLU A C 1
ATOM 789 O O . GLU A 1 95 ? -12.399 -14.187 20.086 1.00 63.28 95 GLU A O 1
ATOM 794 N N . VAL A 1 96 ? -14.144 -14.077 18.689 1.00 62.06 96 VAL A N 1
ATOM 795 C CA . VAL A 1 96 ? -14.619 -12.767 19.153 1.00 62.06 96 VAL A CA 1
ATOM 796 C C . VAL A 1 96 ? -16.042 -12.948 19.658 1.00 62.06 96 VAL A C 1
ATOM 798 O O . VAL A 1 96 ? -16.870 -13.538 18.961 1.00 62.06 96 VAL A O 1
ATOM 801 N N . LYS A 1 97 ? -16.348 -12.443 20.860 1.00 61.00 97 LYS A N 1
ATOM 802 C CA . LYS A 1 97 ? -17.727 -12.402 21.363 1.00 61.00 97 LYS A CA 1
ATOM 803 C C . LYS A 1 97 ? -18.552 -11.518 20.423 1.00 61.00 97 LYS A C 1
ATOM 805 O O . LYS A 1 97 ? -18.437 -10.29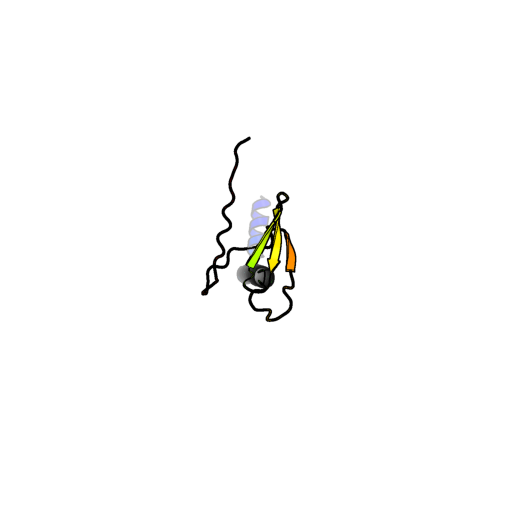7 20.454 1.00 61.00 97 LYS A O 1
ATOM 810 N N . GLN A 1 98 ? -19.338 -12.138 19.546 1.00 57.09 98 GLN A N 1
ATOM 811 C CA . GLN A 1 98 ? -20.261 -11.423 18.674 1.00 57.09 98 GLN A CA 1
ATOM 812 C C . GLN A 1 98 ? -21.441 -10.938 19.511 1.00 57.09 98 GLN A C 1
ATOM 814 O O . GLN A 1 98 ? -22.284 -11.729 19.927 1.00 57.09 98 GLN A O 1
ATOM 819 N N . PHE A 1 99 ? -21.510 -9.632 19.742 1.00 55.47 99 PHE A N 1
ATOM 820 C CA . PHE A 1 99 ? -22.747 -8.996 20.166 1.00 55.47 99 PHE A CA 1
ATOM 821 C C . PHE A 1 99 ? -23.551 -8.674 18.905 1.00 55.47 99 PHE A C 1
ATOM 823 O O . PHE A 1 99 ? -23.158 -7.844 18.086 1.00 55.47 99 PHE A O 1
ATOM 830 N N . SER A 1 100 ? -24.643 -9.403 18.696 1.00 46.25 100 SER A N 1
ATOM 831 C CA . SER A 1 100 ? -25.559 -9.185 17.582 1.00 46.25 100 SER A CA 1
ATOM 832 C C . SER A 1 100 ? -26.386 -7.924 17.838 1.00 46.25 100 SER A C 1
ATOM 834 O O . SER A 1 100 ? -27.279 -7.908 18.682 1.00 46.25 100 SER A O 1
ATOM 836 N N . MET A 1 101 ? -26.102 -6.849 17.100 1.00 47.03 101 MET A N 1
ATOM 837 C CA . MET A 1 101 ? -26.956 -5.661 17.095 1.00 47.03 101 MET A CA 1
ATOM 838 C C . MET A 1 101 ? -28.077 -5.872 16.075 1.00 47.03 101 MET A C 1
ATOM 840 O O . MET A 1 101 ? -27.861 -5.786 14.866 1.00 47.03 101 MET A O 1
ATOM 844 N N . VAL A 1 102 ? -29.277 -6.195 16.560 1.00 49.16 102 VAL A N 1
ATOM 845 C CA . VAL A 1 102 ? -30.485 -6.275 15.730 1.00 49.16 102 VAL A CA 1
ATOM 846 C C . VAL A 1 102 ? -30.893 -4.849 15.362 1.00 49.16 102 VAL A C 1
ATOM 848 O O . VAL A 1 102 ? -31.466 -4.135 16.181 1.00 49.16 102 VAL A O 1
ATOM 851 N N . MET A 1 103 ? -30.587 -4.411 14.139 1.00 53.03 103 MET A N 1
ATOM 852 C CA . MET A 1 103 ? -31.187 -3.193 13.591 1.00 53.03 103 MET A CA 1
ATOM 853 C C . MET A 1 103 ? -32.620 -3.516 13.166 1.00 53.03 103 MET A C 1
ATOM 855 O O . MET A 1 103 ? -32.835 -4.238 12.193 1.00 53.03 103 MET A O 1
ATOM 859 N N . MET A 1 104 ? -33.603 -2.996 13.900 1.00 46.34 104 MET A N 1
ATOM 860 C CA . MET A 1 104 ? -34.984 -2.978 13.427 1.00 46.34 104 MET A CA 1
ATOM 861 C C . MET A 1 104 ? -35.089 -1.900 12.346 1.00 46.34 104 MET A C 1
ATOM 863 O O . MET A 1 104 ? -35.070 -0.709 12.654 1.00 46.34 104 MET A O 1
ATOM 867 N N . PHE A 1 105 ? -35.164 -2.307 11.080 1.00 48.97 105 PHE A N 1
ATOM 868 C CA . PHE A 1 105 ? -35.611 -1.413 10.018 1.00 48.97 105 PHE A CA 1
ATOM 869 C C . PHE A 1 105 ? -37.121 -1.249 10.179 1.00 48.97 105 PHE A C 1
ATOM 871 O O . PHE A 1 105 ? -37.875 -2.193 9.954 1.00 48.97 105 PHE A O 1
ATOM 878 N N . VAL A 1 106 ? -37.551 -0.082 10.654 1.00 53.50 106 VAL A N 1
ATOM 879 C CA . VAL A 1 106 ? -38.959 0.310 10.598 1.00 53.50 106 VAL A CA 1
ATOM 880 C C . VAL A 1 106 ? -39.123 1.084 9.300 1.00 53.50 106 VAL A C 1
ATOM 882 O O . VAL A 1 106 ? -38.534 2.156 9.152 1.00 53.50 106 VAL A O 1
ATOM 885 N N . ASP A 1 107 ? -39.852 0.501 8.352 1.00 46.12 107 ASP A N 1
ATOM 886 C CA . ASP A 1 107 ? -40.224 1.198 7.123 1.00 46.12 107 ASP A CA 1
ATOM 887 C C . ASP A 1 107 ? -41.143 2.394 7.463 1.00 46.12 107 ASP A C 1
ATOM 889 O O . ASP A 1 107 ? -41.991 2.260 8.353 1.00 46.12 107 ASP A O 1
ATOM 893 N N . PRO A 1 108 ? -40.946 3.562 6.820 1.00 66.19 108 PRO A N 1
ATOM 894 C CA . PRO A 1 108 ? -41.695 4.791 7.093 1.00 66.19 108 PRO A CA 1
ATOM 895 C C . PRO A 1 108 ? -43.167 4.750 6.661 1.00 66.19 108 PRO A C 1
ATOM 897 O O . PRO A 1 108 ? -43.501 4.033 5.689 1.00 66.19 108 PRO A O 1
#